Protein AF-A0A5S3YML1-F1 (afdb_monomer_lite)

Organism: NCBI:txid161398

Foldseek 3Di:
DDAPDQDPVRDGDQWDKDKDWDADPPPGIDMDIDIDHDPPRDRCVPDPWDWDWDDDVQKIFIDINNDTPDMDGDDDDDD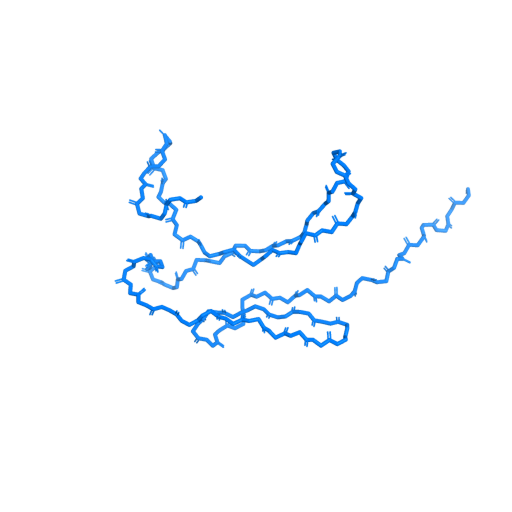DPDD

InterPro domains:
  IPR000757 Beta-glucanase-like, N-terminal domain [PF00722] (6-77)
  IPR000757 Beta-glucanase-like, N-terminal domain [PS51762] (1-83)
  IPR013320 Concanavalin A-like lectin/glucanase domain superfamily [SSF49899] (12-80)

Secondary structure (DSSP, 8-state):
--TTPBPTTS-B--EEEEEEEEESSTTSEEEEEEEEEPGGG--TTSS---EEEEEETTEEEEEETTEEEEEEEPPP-------

Structure (mmCIF, N/CA/C/O backbone):
data_AF-A0A5S3YML1-F1
#
_entry.id   AF-A0A5S3YML1-F1
#
loop_
_atom_site.group_PDB
_atom_site.id
_atom_site.type_symbol
_atom_site.label_atom_id
_atom_site.label_alt_id
_atom_site.label_comp_id
_atom_site.label_asym_id
_atom_site.label_entity_id
_atom_site.label_seq_id
_atom_site.pdbx_PDB_ins_code
_atom_site.Cartn_x
_atom_site.Cartn_y
_atom_site.Cartn_z
_atom_site.occupancy
_atom_site.B_iso_or_equiv
_atom_site.auth_seq_id
_atom_site.auth_comp_id
_atom_site.auth_asym_id
_atom_site.auth_atom_id
_atom_site.pdbx_PDB_model_num
ATOM 1 N N . VAL A 1 1 ? 8.547 9.885 -0.733 1.00 70.31 1 VAL A N 1
ATOM 2 C CA . VAL A 1 1 ? 9.027 8.588 -1.254 1.00 70.31 1 VAL A CA 1
ATOM 3 C C . VAL A 1 1 ? 9.418 8.800 -2.700 1.00 70.31 1 VAL A C 1
ATOM 5 O O . VAL A 1 1 ? 8.584 9.302 -3.442 1.00 70.31 1 VAL A O 1
ATOM 8 N N . ASN A 1 2 ? 10.656 8.475 -3.070 1.00 82.50 2 ASN A N 1
ATOM 9 C CA . ASN A 1 2 ? 11.119 8.538 -4.455 1.00 82.50 2 ASN A CA 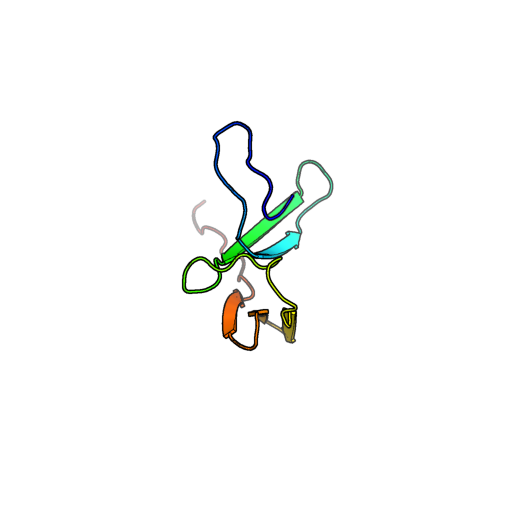1
ATOM 10 C C . ASN A 1 2 ? 11.366 7.105 -4.935 1.00 82.50 2 ASN A C 1
ATOM 12 O O . ASN A 1 2 ? 12.330 6.473 -4.517 1.00 82.50 2 ASN A O 1
ATOM 16 N N . LEU A 1 3 ? 10.470 6.586 -5.773 1.00 88.88 3 LEU A N 1
ATOM 17 C CA . LEU A 1 3 ? 10.613 5.249 -6.350 1.00 88.88 3 LEU A CA 1
ATOM 18 C C . LEU A 1 3 ? 11.773 5.22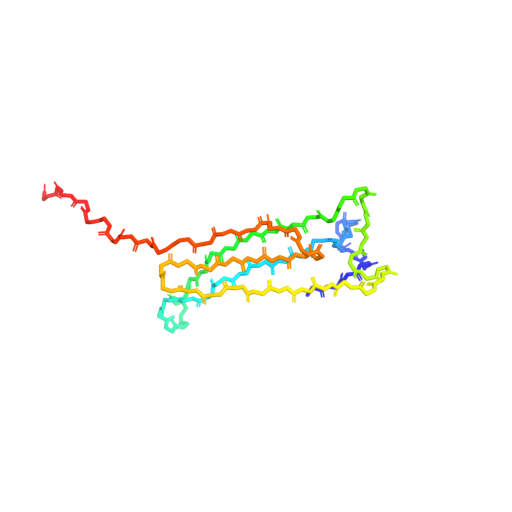5 -7.352 1.00 88.88 3 LEU A C 1
ATOM 20 O O . LEU A 1 3 ? 12.014 6.220 -8.036 1.00 88.88 3 LEU A O 1
ATOM 24 N N . LYS A 1 4 ? 12.480 4.090 -7.436 1.00 85.81 4 LYS A N 1
ATOM 25 C CA . LYS A 1 4 ? 13.655 3.865 -8.311 1.00 85.81 4 LYS A CA 1
ATOM 26 C C . LYS A 1 4 ? 14.880 4.742 -8.042 1.00 85.81 4 LYS A C 1
ATOM 28 O O . LYS A 1 4 ? 15.880 4.620 -8.746 1.00 85.81 4 LYS A O 1
ATOM 33 N N . VAL A 1 5 ? 14.836 5.607 -7.037 1.00 88.00 5 VAL A N 1
ATOM 34 C CA . VAL A 1 5 ? 15.988 6.411 -6.632 1.00 88.00 5 VAL A CA 1
ATOM 35 C C . VAL A 1 5 ? 16.695 5.688 -5.495 1.00 88.00 5 VAL A C 1
ATOM 37 O O . VAL A 1 5 ? 16.050 5.251 -4.543 1.00 88.00 5 VAL A O 1
ATOM 40 N N . ALA A 1 6 ? 18.014 5.547 -5.612 1.00 90.62 6 ALA A N 1
ATOM 41 C CA . ALA A 1 6 ? 18.831 5.013 -4.535 1.00 90.62 6 ALA A CA 1
ATOM 42 C C . ALA A 1 6 ? 18.874 6.011 -3.371 1.00 90.62 6 ALA A C 1
ATOM 44 O O . ALA A 1 6 ? 19.191 7.189 -3.559 1.00 90.62 6 ALA A O 1
ATOM 45 N N . ASN A 1 7 ? 18.555 5.524 -2.178 1.00 87.94 7 ASN A N 1
ATOM 46 C CA . ASN A 1 7 ? 18.749 6.239 -0.928 1.00 87.94 7 ASN A CA 1
ATOM 47 C C . ASN A 1 7 ? 20.248 6.321 -0.588 1.00 87.94 7 ASN A C 1
ATOM 49 O O . ASN A 1 7 ? 21.087 5.682 -1.227 1.00 87.94 7 ASN A O 1
ATOM 53 N N . GLU A 1 8 ? 20.593 7.086 0.450 1.00 91.06 8 GLU A N 1
ATOM 54 C CA . GLU A 1 8 ? 21.983 7.240 0.913 1.00 91.06 8 GLU A CA 1
ATOM 55 C C . GLU A 1 8 ? 22.646 5.904 1.294 1.00 91.06 8 GLU A C 1
ATOM 57 O O . GLU A 1 8 ? 23.857 5.753 1.152 1.00 91.06 8 GLU A O 1
ATOM 62 N N . ASP A 1 9 ? 21.856 4.920 1.731 1.00 91.75 9 ASP A N 1
ATOM 63 C CA . ASP A 1 9 ? 22.312 3.570 2.079 1.00 91.75 9 ASP A CA 1
ATOM 64 C C . ASP A 1 9 ? 22.354 2.599 0.881 1.00 91.75 9 ASP A C 1
ATOM 66 O O . ASP A 1 9 ? 22.669 1.420 1.044 1.00 91.75 9 ASP A O 1
ATOM 70 N N . GLY A 1 10 ? 22.039 3.077 -0.327 1.00 88.19 10 GLY A N 1
ATOM 71 C CA . GLY A 1 10 ? 21.988 2.279 -1.551 1.00 88.19 10 GLY A CA 1
ATOM 72 C C . GLY A 1 10 ? 20.714 1.446 -1.722 1.00 88.19 10 GLY A C 1
ATOM 73 O O . GLY A 1 10 ? 20.571 0.783 -2.751 1.00 88.19 10 GLY A O 1
ATOM 74 N N . SER A 1 11 ? 19.776 1.479 -0.769 1.00 88.06 11 SER A N 1
ATOM 75 C CA . SER A 1 11 ? 18.462 0.856 -0.944 1.00 88.06 11 SER A CA 1
ATOM 76 C C . SER A 1 11 ? 17.639 1.612 -1.989 1.00 88.06 11 SER A C 1
ATOM 78 O O . SER A 1 11 ? 17.723 2.834 -2.104 1.00 88.06 11 SER A O 1
ATOM 80 N N . VAL A 1 12 ? 16.832 0.892 -2.768 1.00 90.06 12 VAL A N 1
ATOM 81 C CA . VAL A 1 12 ? 15.913 1.487 -3.746 1.00 90.06 12 VAL A CA 1
ATOM 82 C C . VAL A 1 12 ? 14.490 1.203 -3.298 1.00 90.06 12 VAL A C 1
ATOM 84 O O . VAL A 1 12 ? 14.096 0.043 -3.167 1.00 90.06 12 VAL A O 1
ATOM 87 N N . GLU A 1 13 ? 13.708 2.261 -3.081 1.00 92.56 13 GLU A N 1
ATOM 88 C CA . GLU A 1 13 ? 12.317 2.098 -2.673 1.00 92.56 13 GLU A CA 1
ATOM 89 C C . GLU A 1 13 ? 11.477 1.514 -3.818 1.00 92.56 13 GLU A C 1
ATOM 91 O O . GLU A 1 13 ? 11.496 1.988 -4.963 1.00 92.56 13 GLU A O 1
ATOM 96 N N . SER A 1 14 ? 10.743 0.460 -3.482 1.00 94.50 14 SER A N 1
ATOM 97 C CA . SER A 1 14 ? 9.890 -0.323 -4.382 1.00 94.50 14 SER A CA 1
ATOM 98 C C . SER A 1 14 ? 8.591 -0.772 -3.705 1.00 94.50 14 SER A C 1
ATOM 100 O O . SER A 1 14 ? 7.798 -1.494 -4.303 1.00 94.50 14 SER A O 1
ATOM 102 N N . ASN A 1 15 ? 8.339 -0.330 -2.472 1.00 94.88 15 ASN A N 1
ATOM 103 C CA . ASN A 1 15 ? 7.116 -0.635 -1.757 1.00 94.88 15 ASN A CA 1
ATOM 104 C C . ASN A 1 15 ? 6.005 0.368 -2.066 1.00 94.88 15 ASN A C 1
ATOM 106 O O . ASN A 1 15 ? 6.205 1.575 -2.213 1.00 94.88 15 ASN A O 1
ATOM 110 N N . VAL A 1 16 ? 4.789 -0.158 -2.048 1.00 95.50 16 VAL A N 1
ATOM 111 C CA . VAL A 1 16 ? 3.544 0.592 -1.914 1.00 95.50 16 VAL A CA 1
ATOM 112 C C . VAL A 1 16 ? 3.157 0.614 -0.437 1.00 95.50 16 VAL A C 1
ATOM 114 O O . VAL A 1 16 ? 3.361 -0.366 0.279 1.00 95.50 16 VAL A O 1
ATOM 117 N N . HIS A 1 17 ? 2.568 1.711 0.039 1.00 96.62 17 HIS A N 1
ATOM 118 C CA . HIS A 1 17 ? 2.157 1.854 1.437 1.00 96.62 17 HIS A CA 1
ATOM 119 C C . HIS A 1 17 ? 0.659 2.140 1.544 1.00 96.62 17 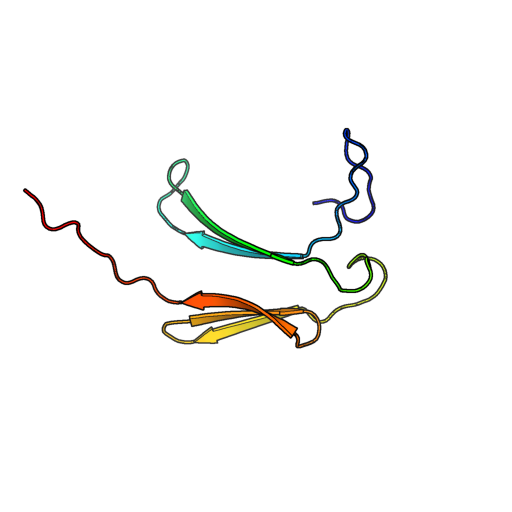HIS A C 1
ATOM 121 O O . HIS A 1 17 ? 0.168 3.129 1.007 1.00 96.62 17 HIS A O 1
ATOM 127 N N . GLY A 1 18 ? -0.065 1.284 2.269 1.00 96.69 18 GLY A N 1
ATOM 128 C CA . GLY A 1 18 ? -1.428 1.570 2.725 1.00 96.69 18 GLY A CA 1
ATOM 129 C C . GLY A 1 18 ? -1.386 2.024 4.177 1.00 96.69 18 GLY A C 1
ATOM 130 O O . GLY A 1 18 ? -0.966 1.243 5.033 1.00 96.69 18 GLY A O 1
ATOM 131 N N . THR A 1 19 ? -1.796 3.263 4.453 1.00 96.00 19 THR A N 1
ATOM 132 C CA . THR A 1 19 ? -1.673 3.878 5.784 1.00 96.00 19 THR A CA 1
ATOM 133 C C . THR A 1 19 ? -2.960 4.594 6.174 1.00 96.00 19 THR A C 1
ATOM 135 O O . THR A 1 19 ? -3.556 5.306 5.368 1.00 96.00 19 THR A O 1
ATOM 138 N N . LEU A 1 20 ? -3.364 4.434 7.431 1.00 94.19 20 LEU A N 1
ATOM 139 C CA . LEU A 1 20 ? -4.416 5.203 8.078 1.00 94.19 20 LEU A CA 1
ATOM 140 C C . LEU A 1 20 ? -3.779 6.147 9.102 1.00 94.19 20 LEU A C 1
ATOM 142 O O . LEU A 1 20 ? -3.045 5.699 9.980 1.00 94.19 20 LEU A O 1
ATOM 146 N N . HIS A 1 21 ? -4.089 7.438 9.010 1.00 93.12 21 HIS A N 1
ATOM 147 C CA . HIS A 1 21 ? -3.662 8.461 9.965 1.00 93.12 21 HIS A CA 1
ATOM 148 C C . HIS A 1 21 ? -4.855 8.900 10.812 1.00 93.12 21 HIS A C 1
ATOM 150 O O . HIS A 1 21 ? -5.931 9.162 10.279 1.00 93.12 21 HIS A O 1
ATOM 156 N N . TYR A 1 22 ? -4.678 8.952 12.128 1.00 91.31 22 TYR A N 1
ATOM 157 C CA . TYR A 1 22 ? -5.744 9.256 13.083 1.00 91.31 22 TYR A CA 1
ATOM 158 C C . TYR A 1 22 ? -5.150 9.728 14.417 1.00 91.31 22 TYR A C 1
ATOM 160 O O . TYR A 1 22 ? -3.949 9.953 14.536 1.00 91.31 22 TYR A O 1
ATOM 168 N N . GLY A 1 23 ? -5.982 9.890 15.443 1.00 90.06 23 GLY A N 1
ATOM 169 C CA . GLY A 1 23 ? -5.551 10.403 16.743 1.00 90.06 23 GLY A CA 1
ATOM 170 C C . GLY A 1 23 ? -5.766 11.907 16.869 1.00 90.06 23 GLY A C 1
ATOM 171 O O . GLY A 1 23 ? -6.674 12.458 16.253 1.00 90.06 23 GLY A O 1
ATOM 172 N N . ARG A 1 24 ? -4.985 12.549 17.741 1.00 92.31 24 ARG A N 1
ATOM 173 C CA . ARG A 1 24 ? -5.110 13.983 18.042 1.00 92.31 24 ARG A CA 1
ATOM 174 C C . ARG A 1 24 ? -4.247 14.812 17.095 1.00 92.31 24 ARG A C 1
ATOM 176 O O . ARG A 1 24 ? -3.460 14.265 16.330 1.00 92.31 24 ARG A O 1
ATOM 183 N N . ASP A 1 25 ? -4.364 16.129 17.199 1.00 93.75 25 ASP A N 1
ATOM 184 C CA . ASP A 1 25 ? -3.465 17.046 16.508 1.00 93.75 25 ASP A CA 1
ATOM 185 C C . ASP A 1 25 ? -2.002 16.799 16.889 1.00 93.75 25 ASP A C 1
ATOM 187 O O . ASP A 1 25 ? -1.679 16.241 17.948 1.00 93.75 25 ASP A O 1
ATOM 191 N N . TRP A 1 26 ? -1.115 17.258 16.011 1.00 89.44 26 TRP A N 1
ATOM 192 C CA . TRP A 1 26 ? 0.324 17.267 16.232 1.00 89.44 26 TRP A CA 1
ATOM 193 C C . TRP A 1 26 ? 0.690 17.743 17.657 1.00 89.44 26 TRP A C 1
ATOM 195 O O . TRP A 1 26 ? 0.137 18.741 18.127 1.00 89.44 26 TRP A O 1
ATOM 205 N N . PRO A 1 27 ? 1.634 17.080 18.357 1.00 91.38 27 PRO A N 1
ATOM 206 C CA . PRO A 1 27 ? 2.436 15.924 17.933 1.00 91.38 27 PRO A CA 1
ATOM 207 C C . PRO A 1 27 ? 1.801 14.561 18.268 1.00 91.38 27 PRO A C 1
ATOM 209 O O . PRO A 1 27 ? 2.475 13.538 18.226 1.00 91.38 27 PRO A O 1
ATOM 212 N N . ASN A 1 28 ? 0.523 14.534 18.652 1.00 92.38 28 ASN A N 1
ATOM 213 C CA . ASN A 1 28 ? -0.148 13.352 19.202 1.00 92.38 28 ASN A CA 1
ATOM 214 C C . ASN A 1 28 ? -0.974 12.580 18.157 1.00 92.38 28 ASN A C 1
ATOM 216 O O . ASN A 1 28 ? -1.855 11.787 18.513 1.00 92.38 28 ASN A O 1
ATOM 220 N N . ASN A 1 29 ? -0.724 12.826 16.873 1.00 92.31 29 ASN A N 1
ATOM 221 C CA . ASN A 1 29 ? -1.267 12.021 15.792 1.00 92.31 29 ASN A CA 1
ATOM 222 C C . ASN A 1 29 ? -0.563 10.658 15.763 1.00 92.31 29 ASN A C 1
ATOM 224 O O . ASN A 1 29 ? 0.622 10.532 16.064 1.00 92.31 29 ASN A O 1
ATOM 228 N N . VAL A 1 30 ? -1.300 9.628 15.377 1.00 92.19 30 VAL A N 1
ATOM 229 C CA . VAL A 1 30 ? -0.821 8.252 15.254 1.00 92.19 30 VAL A CA 1
ATOM 230 C C . VAL A 1 30 ? -1.177 7.710 13.875 1.00 92.19 30 VAL A C 1
ATOM 232 O O . VAL A 1 30 ? -1.976 8.294 13.138 1.00 92.19 30 VAL A O 1
ATOM 235 N N . HIS A 1 31 ? -0.572 6.590 13.502 1.00 92.81 31 HIS A N 1
ATOM 236 C CA . HIS A 1 31 ? -0.911 5.908 12.264 1.00 92.81 31 HIS A CA 1
ATOM 237 C C . HIS A 1 31 ? -0.745 4.397 12.399 1.00 92.81 31 HIS A C 1
ATOM 239 O O . HIS A 1 31 ? 0.072 3.910 13.181 1.00 92.81 31 HIS A O 1
ATOM 245 N N . THR A 1 32 ? -1.485 3.660 11.580 1.00 93.56 32 THR A N 1
ATOM 246 C CA . THR A 1 32 ? -1.226 2.248 11.285 1.00 93.56 32 THR A CA 1
ATOM 247 C C . THR A 1 32 ? -1.110 2.080 9.786 1.00 93.56 32 THR A C 1
ATOM 249 O O . THR A 1 32 ? -1.708 2.825 9.015 1.00 93.56 32 THR A O 1
ATOM 252 N N . GLY A 1 33 ? -0.316 1.115 9.345 1.00 94.44 33 GLY A N 1
ATOM 253 C CA . GLY A 1 33 ? -0.163 0.865 7.925 1.00 94.44 33 GLY A CA 1
ATOM 254 C C . GLY A 1 33 ? 0.673 -0.363 7.643 1.00 94.44 33 GLY A C 1
ATOM 255 O O . GLY A 1 33 ? 1.240 -0.976 8.550 1.00 94.44 33 GLY A O 1
ATOM 256 N N . LYS A 1 34 ? 0.733 -0.718 6.364 1.00 96.75 34 LYS A N 1
ATOM 257 C CA . LYS A 1 34 ? 1.503 -1.852 5.870 1.00 96.75 34 LYS A CA 1
ATOM 258 C C . LYS A 1 34 ? 2.150 -1.499 4.536 1.00 96.75 34 LYS A C 1
ATOM 260 O O . LYS A 1 34 ? 1.495 -0.955 3.647 1.00 96.75 34 LYS A O 1
ATOM 265 N N . ALA A 1 35 ? 3.436 -1.819 4.433 1.00 96.38 35 ALA A N 1
ATOM 266 C CA . ALA A 1 35 ? 4.176 -1.793 3.182 1.00 96.38 35 ALA A CA 1
ATOM 267 C C . ALA A 1 35 ? 3.927 -3.088 2.394 1.00 96.38 35 ALA A C 1
ATOM 269 O O . ALA A 1 35 ? 3.725 -4.156 2.985 1.00 96.38 35 ALA A O 1
ATOM 270 N N . TYR A 1 36 ? 3.952 -2.991 1.073 1.00 96.69 36 TYR A N 1
ATOM 271 C CA . TYR A 1 36 ? 3.820 -4.114 0.160 1.00 96.69 36 TYR A CA 1
ATOM 272 C C . TYR A 1 36 ? 4.790 -3.959 -1.007 1.00 96.69 36 TYR A C 1
ATOM 274 O O . TYR A 1 36 ? 4.722 -2.970 -1.735 1.00 96.69 36 TYR A O 1
ATOM 282 N N . ALA A 1 37 ? 5.664 -4.947 -1.180 1.00 96.06 37 ALA A N 1
ATOM 283 C CA . ALA A 1 37 ? 6.498 -5.080 -2.363 1.00 96.06 37 ALA A CA 1
ATOM 284 C C . ALA A 1 37 ? 5.722 -5.846 -3.436 1.00 96.06 37 ALA A C 1
ATOM 286 O O . ALA A 1 37 ? 5.104 -6.873 -3.138 1.00 96.06 37 ALA A O 1
ATOM 287 N N . LEU A 1 38 ? 5.770 -5.359 -4.676 1.00 95.00 38 LEU A N 1
ATOM 288 C CA . LEU A 1 38 ? 5.239 -6.113 -5.805 1.00 95.00 38 LEU A CA 1
ATOM 289 C C . LEU A 1 38 ? 6.033 -7.424 -5.989 1.00 95.00 38 LEU A C 1
ATOM 291 O O . LEU A 1 38 ? 7.220 -7.479 -5.643 1.00 95.00 38 LEU A O 1
ATOM 295 N N . PRO A 1 39 ? 5.400 -8.491 -6.512 1.00 93.50 39 PRO A N 1
ATOM 296 C CA . PRO A 1 39 ? 6.080 -9.751 -6.793 1.00 93.50 39 PRO A CA 1
ATOM 297 C C . PRO A 1 39 ? 7.284 -9.572 -7.724 1.00 93.50 39 PRO A C 1
ATOM 299 O O . PRO A 1 39 ? 7.373 -8.603 -8.475 1.00 93.50 39 PRO A O 1
ATOM 302 N N . ASP A 1 40 ? 8.215 -10.524 -7.660 1.00 92.38 40 ASP A N 1
ATOM 303 C CA . ASP A 1 40 ? 9.372 -10.622 -8.562 1.00 92.38 40 ASP A CA 1
ATOM 304 C C . ASP A 1 40 ? 10.309 -9.398 -8.576 1.00 92.38 40 ASP A C 1
ATOM 306 O O . ASP A 1 40 ? 11.126 -9.237 -9.480 1.00 92.38 40 ASP A O 1
ATOM 310 N N . GLY A 1 41 ? 10.235 -8.545 -7.548 1.00 88.88 41 GLY A N 1
ATOM 311 C CA . GLY A 1 41 ? 11.086 -7.361 -7.421 1.00 88.88 41 GLY A CA 1
ATOM 312 C C . GLY A 1 41 ? 10.714 -6.224 -8.375 1.00 88.88 41 GLY A C 1
ATOM 313 O O . GLY A 1 41 ? 11.529 -5.325 -8.583 1.00 88.88 41 GLY A O 1
ATOM 314 N N . VAL A 1 42 ? 9.505 -6.255 -8.945 1.00 93.12 42 VAL A N 1
ATOM 315 C CA . VAL A 1 42 ? 8.982 -5.176 -9.790 1.00 93.12 42 VAL A CA 1
ATOM 316 C C . VAL A 1 42 ? 8.926 -3.877 -8.991 1.00 93.12 42 VAL A C 1
ATOM 318 O O . VAL A 1 42 ? 8.470 -3.849 -7.845 1.00 93.12 42 VAL A O 1
ATOM 321 N N . ASN A 1 43 ? 9.367 -2.777 -9.598 1.00 94.69 43 ASN A N 1
ATOM 322 C CA . ASN A 1 43 ? 9.165 -1.466 -9.012 1.00 94.69 43 ASN A CA 1
ATOM 323 C C . ASN A 1 43 ? 7.798 -0.912 -9.458 1.00 94.69 43 ASN A C 1
ATOM 325 O O . ASN A 1 43 ? 7.519 -0.917 -10.654 1.00 94.69 43 ASN A O 1
ATOM 329 N N . PRO A 1 44 ? 6.974 -0.334 -8.564 1.00 95.19 44 PRO A N 1
ATOM 330 C CA . PRO A 1 44 ? 5.685 0.257 -8.942 1.00 95.19 44 PRO A CA 1
ATOM 331 C C . PRO A 1 44 ? 5.773 1.411 -9.955 1.00 95.19 44 PRO A C 1
ATOM 333 O O . PRO A 1 44 ? 4.751 1.893 -10.428 1.00 95.19 44 PRO A O 1
ATOM 336 N N . ALA A 1 45 ? 6.980 1.906 -10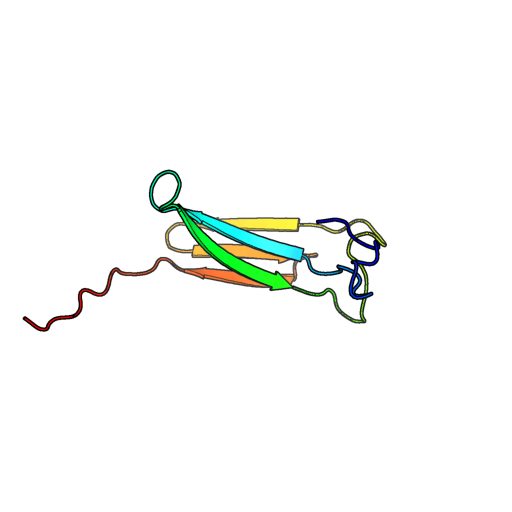.247 1.00 94.88 45 ALA A N 1
ATOM 337 C CA . ALA A 1 45 ? 7.242 2.891 -11.291 1.00 94.88 45 ALA A CA 1
ATOM 338 C C . ALA A 1 45 ? 7.664 2.272 -12.642 1.00 94.88 45 ALA A C 1
ATOM 340 O O . ALA A 1 45 ? 8.101 3.008 -13.530 1.00 94.88 45 ALA A O 1
ATOM 341 N N . ASP A 1 46 ? 7.668 0.944 -12.791 1.00 94.06 46 ASP A N 1
ATOM 342 C CA . ASP A 1 46 ? 7.952 0.253 -14.060 1.00 94.06 46 ASP A CA 1
ATOM 343 C C . ASP A 1 46 ? 6.757 0.267 -15.019 1.00 94.06 46 ASP A C 1
ATOM 345 O O . ASP A 1 46 ? 6.966 0.351 -16.228 1.00 94.06 46 ASP A O 1
ATOM 349 N N . ASP A 1 47 ? 5.531 0.249 -14.497 1.00 95.50 47 ASP A N 1
ATOM 350 C CA . ASP A 1 47 ? 4.302 0.286 -15.290 1.00 95.50 47 ASP A CA 1
ATOM 351 C C . ASP A 1 47 ? 3.168 0.976 -14.510 1.00 95.50 47 ASP A C 1
ATOM 353 O O . ASP A 1 47 ? 3.317 1.368 -13.349 1.00 95.50 47 ASP A O 1
ATOM 357 N N . PHE A 1 48 ? 2.018 1.156 -15.153 1.00 96.62 48 PHE A N 1
ATOM 358 C CA . PHE A 1 48 ? 0.795 1.563 -14.482 1.00 96.62 48 PHE A CA 1
ATOM 359 C C . PHE A 1 48 ? 0.213 0.408 -13.665 1.00 96.62 48 PHE A C 1
ATOM 361 O O . PHE A 1 48 ? 0.080 -0.715 -14.142 1.00 96.62 48 PHE A O 1
ATOM 368 N N . HIS A 1 49 ? -0.231 0.735 -12.454 1.00 96.69 49 HIS A N 1
ATOM 369 C CA . HIS A 1 49 ? -0.887 -0.191 -11.537 1.00 96.69 49 HIS A CA 1
ATOM 370 C C . HIS A 1 49 ? -2.239 0.368 -11.095 1.00 96.69 49 HIS A C 1
ATOM 372 O O . HIS A 1 49 ? -2.439 1.586 -11.028 1.00 96.69 49 HIS A O 1
ATOM 378 N N . THR A 1 50 ? -3.170 -0.522 -10.759 1.00 98.31 50 THR A N 1
ATOM 379 C CA . THR A 1 50 ? -4.472 -0.138 -10.206 1.00 98.31 50 THR A CA 1
ATOM 380 C C . THR A 1 50 ? -4.429 -0.202 -8.689 1.00 98.31 50 THR A C 1
ATOM 382 O O . THR A 1 50 ? -4.338 -1.275 -8.099 1.0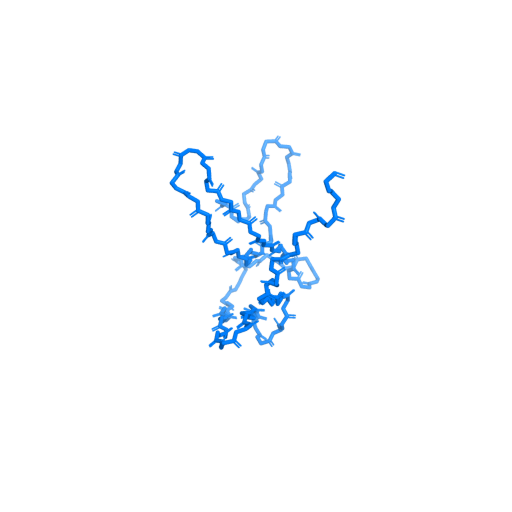0 98.31 50 THR A O 1
ATOM 385 N N . TYR A 1 51 ? -4.554 0.955 -8.048 1.00 97.88 51 TYR A N 1
ATOM 386 C CA . TYR A 1 51 ? -4.609 1.077 -6.596 1.00 97.88 51 TYR A CA 1
ATOM 387 C C . TYR A 1 51 ? -6.055 1.267 -6.161 1.00 97.88 51 TYR A C 1
ATOM 389 O O . TYR A 1 51 ? -6.743 2.150 -6.674 1.00 97.88 51 TYR A O 1
ATOM 397 N N . ALA A 1 52 ? -6.516 0.465 -5.204 1.00 98.50 52 ALA A N 1
ATOM 398 C CA . ALA A 1 52 ? -7.878 0.576 -4.700 1.00 98.50 52 ALA A CA 1
ATOM 399 C C . ALA A 1 52 ? -7.928 0.530 -3.176 1.00 98.50 52 ALA A C 1
ATOM 401 O O . ALA A 1 52 ? -7.140 -0.153 -2.517 1.00 98.50 52 ALA A O 1
ATOM 402 N N . VAL A 1 53 ? -8.903 1.253 -2.631 1.00 98.25 53 VAL A N 1
ATOM 403 C CA . VAL A 1 53 ? -9.308 1.171 -1.232 1.00 98.25 53 VAL A CA 1
ATOM 404 C C . VAL A 1 53 ? -10.794 0.862 -1.202 1.00 98.25 53 VAL A C 1
ATOM 406 O O . VAL A 1 53 ? -11.590 1.591 -1.789 1.00 98.25 53 VAL A O 1
ATOM 409 N N . GLU A 1 54 ? -11.162 -0.202 -0.500 1.00 98.38 54 GLU A N 1
ATOM 410 C CA . GLU A 1 54 ? -12.553 -0.484 -0.160 1.00 98.38 54 GLU A CA 1
ATOM 411 C C . GLU A 1 54 ? -12.769 -0.162 1.312 1.00 98.38 54 GLU A C 1
ATOM 413 O O . GLU A 1 54 ? -12.009 -0.607 2.177 1.00 98.38 54 GLU A O 1
ATOM 418 N N . TRP A 1 55 ? -13.813 0.608 1.600 1.00 97.06 55 TRP A N 1
ATOM 419 C CA . TRP A 1 55 ? -14.142 1.024 2.953 1.00 97.06 55 TRP A CA 1
ATOM 420 C C . TRP A 1 55 ? -15.609 0.737 3.243 1.00 97.06 55 TRP A C 1
ATOM 422 O O . TRP A 1 55 ? -16.504 1.185 2.529 1.00 97.06 55 TRP A O 1
ATOM 432 N N . GLN A 1 56 ? -15.829 -0.013 4.316 1.00 97.25 56 GLN A N 1
ATOM 433 C CA . GLN A 1 56 ? -17.130 -0.274 4.910 1.00 97.25 56 GLN A CA 1
ATOM 434 C C . GLN A 1 56 ? -17.064 -0.062 6.424 1.00 97.25 56 GLN A C 1
ATOM 436 O O . GLN A 1 56 ? -15.989 0.079 7.015 1.00 97.25 56 GLN A O 1
ATOM 441 N N . GLU A 1 57 ? -18.221 -0.040 7.075 1.00 95.69 57 GLU A N 1
ATOM 442 C CA . GLU A 1 57 ? -18.260 0.002 8.532 1.00 95.69 57 GLU A CA 1
ATOM 443 C C . GLU A 1 57 ? -17.460 -1.174 9.118 1.00 95.69 57 GLU A C 1
ATOM 445 O O . GLU A 1 57 ? -17.609 -2.323 8.702 1.00 95.69 57 GLU A O 1
ATOM 450 N N . GLY A 1 58 ? -16.552 -0.869 10.046 1.00 94.69 58 GLY A N 1
ATOM 451 C CA . GLY A 1 58 ? -15.715 -1.868 10.704 1.00 94.69 58 GLY A CA 1
ATOM 452 C C . GLY A 1 58 ? -14.454 -2.307 9.947 1.00 94.69 58 GLY A C 1
ATOM 453 O O . GLY A 1 58 ? -13.620 -2.984 10.550 1.00 94.69 58 GLY A O 1
ATOM 454 N N . GLU A 1 59 ? -14.261 -1.949 8.670 1.00 96.31 59 GLU A N 1
ATOM 455 C CA . GLU A 1 59 ? -13.135 -2.471 7.878 1.00 96.31 59 GLU A CA 1
ATOM 456 C C . GLU A 1 59 ? -12.703 -1.565 6.709 1.00 96.31 59 GLU A C 1
ATOM 458 O O . GLU A 1 59 ? -13.520 -1.078 5.928 1.00 96.31 59 GLU A O 1
ATOM 463 N N . ILE A 1 60 ? -11.387 -1.406 6.548 1.00 97.62 60 ILE A N 1
ATOM 464 C CA . ILE A 1 60 ? -10.742 -0.783 5.384 1.00 97.62 60 ILE A CA 1
ATOM 465 C C . ILE A 1 60 ? -9.784 -1.798 4.758 1.00 97.62 60 ILE A C 1
ATOM 467 O O . ILE A 1 60 ? -9.005 -2.438 5.468 1.00 97.62 60 ILE A O 1
ATOM 471 N N . ARG A 1 61 ? -9.829 -1.950 3.434 1.00 98.25 61 ARG A N 1
ATOM 472 C CA . ARG A 1 61 ? -9.029 -2.903 2.653 1.00 98.25 61 ARG A CA 1
ATOM 473 C C . ARG A 1 61 ? -8.261 -2.172 1.555 1.00 98.25 61 ARG A C 1
ATOM 475 O O . ARG A 1 61 ? -8.849 -1.358 0.850 1.00 98.25 61 ARG A O 1
ATOM 482 N N . TRP A 1 62 ? -6.973 -2.473 1.401 1.00 98.62 62 TRP A N 1
ATOM 483 C CA . TRP A 1 62 ? -6.116 -1.902 0.357 1.00 98.62 62 TRP A CA 1
ATOM 484 C C . TRP A 1 62 ? -5.697 -2.959 -0.653 1.00 98.62 62 TRP A C 1
ATOM 486 O O . TRP A 1 62 ? -5.310 -4.071 -0.277 1.00 98.62 62 TRP A O 1
ATOM 496 N N . TYR A 1 63 ? -5.702 -2.561 -1.920 1.00 98.56 63 TYR A N 1
ATOM 497 C CA . TYR A 1 63 ? -5.373 -3.420 -3.043 1.00 98.56 63 TYR A CA 1
ATOM 498 C C . TYR A 1 63 ? -4.364 -2.761 -3.980 1.00 98.56 63 TYR A C 1
ATOM 500 O O . TYR A 1 63 ? -4.404 -1.545 -4.189 1.00 98.56 63 TYR A O 1
ATOM 508 N N . VAL A 1 64 ? -3.515 -3.589 -4.586 1.00 98.19 64 VAL A N 1
ATOM 509 C CA . VAL A 1 64 ? -2.741 -3.250 -5.789 1.00 98.19 64 VAL A CA 1
ATOM 510 C C . VAL A 1 64 ? -3.020 -4.331 -6.823 1.00 98.19 64 VAL A C 1
ATOM 512 O O . VAL A 1 64 ? -2.916 -5.511 -6.503 1.00 98.19 64 VAL A O 1
ATOM 515 N N . ASP A 1 65 ? -3.452 -3.944 -8.020 1.00 97.38 65 ASP A N 1
ATOM 516 C CA . ASP A 1 65 ? -3.807 -4.848 -9.125 1.00 97.38 65 ASP A CA 1
ATOM 517 C C . ASP A 1 65 ? -4.812 -5.940 -8.719 1.00 97.38 65 ASP A C 1
ATOM 519 O O . ASP A 1 65 ? -4.723 -7.103 -9.108 1.00 97.38 65 ASP A O 1
ATOM 523 N N . GLY A 1 66 ? -5.776 -5.563 -7.873 1.00 97.94 66 GLY A N 1
ATOM 524 C CA . GLY A 1 66 ? -6.788 -6.471 -7.327 1.00 97.94 66 GLY A CA 1
ATOM 525 C C . GLY A 1 66 ? -6.296 -7.387 -6.198 1.00 97.94 66 GLY A C 1
ATOM 526 O O . GLY A 1 66 ? -7.110 -8.077 -5.586 1.00 97.94 66 GLY A O 1
ATOM 527 N N . TYR A 1 67 ? -5.005 -7.375 -5.855 1.00 98.00 67 TYR A N 1
ATOM 528 C CA . TYR A 1 67 ? -4.463 -8.142 -4.736 1.00 98.00 67 TYR A CA 1
ATOM 529 C C . TYR A 1 67 ? -4.648 -7.409 -3.402 1.00 98.00 67 TYR A C 1
ATOM 531 O O . TYR A 1 67 ? -4.087 -6.333 -3.192 1.00 98.00 67 TYR A O 1
ATOM 539 N N . LEU A 1 68 ? -5.403 -8.015 -2.479 1.00 98.12 68 LEU A N 1
ATOM 540 C CA . LEU A 1 68 ? -5.618 -7.515 -1.117 1.00 98.12 68 LEU A CA 1
ATOM 541 C C . LEU A 1 68 ? -4.344 -7.666 -0.277 1.00 98.12 68 LEU A C 1
ATOM 543 O O . LEU A 1 68 ? -4.065 -8.745 0.245 1.00 98.12 68 LEU A O 1
ATOM 547 N N . TYR A 1 69 ? -3.588 -6.585 -0.088 1.00 97.88 69 TYR A N 1
ATOM 548 C CA . TYR A 1 69 ? -2.332 -6.647 0.670 1.00 97.88 69 TYR A CA 1
ATOM 549 C C . TYR A 1 69 ? -2.469 -6.199 2.132 1.00 97.88 69 TYR A C 1
ATOM 551 O O . TYR A 1 69 ? -1.648 -6.592 2.976 1.00 97.88 69 TYR A O 1
ATOM 559 N N . ALA A 1 70 ? -3.493 -5.404 2.458 1.00 97.88 70 ALA A N 1
ATOM 560 C CA . ALA A 1 70 ? -3.737 -4.927 3.816 1.00 97.88 70 ALA A CA 1
ATOM 561 C C . ALA A 1 70 ? -5.229 -4.832 4.152 1.00 97.88 70 ALA A C 1
ATOM 563 O O . ALA A 1 70 ? -6.060 -4.454 3.330 1.00 97.88 70 ALA A O 1
ATOM 564 N N . THR A 1 71 ? -5.558 -5.138 5.404 1.00 97.12 71 THR A N 1
ATOM 565 C CA . THR A 1 71 ? -6.891 -4.955 5.978 1.00 97.12 71 THR A CA 1
ATOM 566 C C . THR A 1 71 ? -6.737 -4.366 7.369 1.00 97.12 71 THR A C 1
ATOM 568 O O . THR A 1 71 ? -6.036 -4.931 8.207 1.00 97.12 71 THR A O 1
ATOM 571 N N . GLN A 1 72 ? -7.396 -3.240 7.615 1.00 95.31 72 GLN A N 1
ATOM 572 C CA . GLN A 1 72 ? -7.506 -2.624 8.927 1.00 95.31 72 GLN A CA 1
ATOM 573 C C . GLN A 1 72 ? -8.941 -2.802 9.400 1.00 95.31 72 GLN A C 1
ATOM 575 O O . GLN A 1 72 ? -9.867 -2.228 8.832 1.00 95.31 72 GLN A O 1
ATOM 580 N N . ARG A 1 73 ? -9.120 -3.594 10.454 1.00 93.81 73 ARG A N 1
ATOM 581 C CA . ARG A 1 73 ? -10.408 -3.712 11.134 1.00 93.81 73 ARG A CA 1
ATOM 582 C C . ARG A 1 73 ? -10.516 -2.677 12.236 1.00 93.81 73 ARG A C 1
ATOM 584 O O . ARG A 1 73 ? -9.500 -2.247 12.796 1.00 93.81 73 ARG A O 1
ATOM 591 N N . GLN A 1 74 ? -11.749 -2.295 12.536 1.00 89.81 74 GLN A N 1
ATOM 592 C CA . GLN A 1 74 ? -12.074 -1.503 13.706 1.00 89.81 74 GLN A CA 1
ATOM 593 C C . GLN A 1 74 ? -11.485 -2.181 14.940 1.00 89.81 74 GLN A C 1
ATOM 595 O O . GLN A 1 74 ? -11.667 -3.377 15.170 1.00 89.81 74 GLN A O 1
ATOM 600 N N . SER A 1 75 ? -10.743 -1.409 15.722 1.00 77.81 75 SER A N 1
ATOM 601 C CA . SER A 1 75 ? -10.332 -1.827 17.047 1.00 77.81 75 SER A CA 1
ATOM 602 C C . SER A 1 75 ? -11.461 -1.534 18.029 1.00 77.81 75 SER A C 1
ATOM 604 O O . SER A 1 75 ? -12.002 -0.430 18.075 1.00 77.81 75 SER A O 1
ATOM 606 N N . GLU A 1 76 ? -11.800 -2.516 18.856 1.00 66.62 76 GLU A N 1
ATOM 607 C CA . GLU A 1 76 ? -12.484 -2.237 20.114 1.00 66.62 76 GLU A CA 1
ATOM 608 C C . GLU A 1 76 ? -11.448 -1.709 21.107 1.00 66.62 76 GLU A C 1
ATOM 610 O O . GLU A 1 76 ? -10.371 -2.294 21.276 1.00 66.62 76 GLU A O 1
ATOM 615 N N . VAL A 1 77 ? -11.754 -0.598 21.776 1.00 59.44 77 VAL A N 1
ATOM 616 C CA . VAL A 1 77 ? -10.909 -0.105 22.866 1.00 59.44 77 VAL A CA 1
ATOM 617 C C . VAL A 1 77 ? -10.973 -1.120 24.006 1.00 59.44 77 VAL A C 1
ATOM 619 O O . VAL A 1 77 ? -11.987 -1.242 24.689 1.00 59.44 77 VAL A O 1
ATOM 622 N N . ARG A 1 78 ? -9.878 -1.852 24.236 1.00 51.16 78 ARG A N 1
ATOM 623 C CA . ARG A 1 78 ? -9.718 -2.674 25.439 1.00 51.16 78 ARG A CA 1
ATOM 624 C C . ARG A 1 78 ? -9.187 -1.801 26.569 1.00 51.16 78 ARG A C 1
ATOM 626 O O . ARG A 1 78 ? -8.020 -1.418 26.563 1.00 51.16 78 ARG A O 1
ATOM 633 N N . TYR A 1 79 ? -10.030 -1.505 27.552 1.00 57.22 79 TYR A N 1
ATOM 634 C CA . TYR A 1 79 ? -9.570 -0.948 28.821 1.00 57.22 79 TYR A CA 1
ATOM 635 C C . TYR A 1 79 ? -8.923 -2.073 29.639 1.00 57.22 79 TYR A C 1
ATOM 637 O O . TYR A 1 79 ? -9.556 -3.096 29.897 1.00 57.22 79 TYR A O 1
ATOM 645 N N . ASN A 1 80 ? -7.659 -1.909 30.039 1.00 49.88 80 ASN A N 1
ATOM 646 C CA . ASN A 1 80 ? -7.029 -2.819 30.995 1.00 49.88 80 ASN A CA 1
ATOM 647 C C . ASN A 1 80 ? -7.799 -2.742 32.323 1.00 49.88 80 ASN A C 1
ATOM 649 O O . ASN A 1 80 ? -7.800 -1.709 32.987 1.00 49.88 80 ASN A O 1
ATOM 653 N N . SER A 1 81 ? -8.458 -3.832 32.714 1.00 50.25 81 SER A N 1
ATOM 654 C CA . SER A 1 81 ? -9.256 -3.922 33.939 1.00 50.25 81 SER A CA 1
ATOM 655 C C . SER A 1 81 ? -8.400 -4.269 35.163 1.00 50.25 81 SER A C 1
ATOM 657 O O . SER A 1 81 ? -8.634 -5.286 35.819 1.00 50.25 81 SER A O 1
ATOM 659 N N . LYS A 1 82 ? -7.391 -3.451 35.474 1.00 41.97 82 LYS A N 1
ATOM 660 C CA . LYS A 1 82 ? -6.746 -3.480 36.793 1.00 41.97 82 LYS A CA 1
ATOM 661 C C . LYS A 1 82 ? -6.530 -2.058 37.303 1.00 41.97 82 LYS A C 1
ATOM 663 O O . LYS A 1 82 ? -5.701 -1.328 36.766 1.00 41.97 82 LYS A O 1
ATOM 668 N N . GLN A 1 83 ? -7.355 -1.713 38.294 1.00 42.16 83 GLN A N 1
ATOM 669 C CA . GLN A 1 83 ? -7.030 -0.754 39.350 1.00 42.16 83 GLN A CA 1
ATOM 670 C C . GLN A 1 83 ? -5.832 -1.257 40.158 1.00 42.16 83 GLN A C 1
ATOM 672 O O . GLN A 1 83 ? -5.667 -2.500 40.234 1.00 42.16 83 GLN A O 1
#

Radius of gyration: 16.61 Å; chains: 1; bounding box: 41×28×55 Å

pLDDT: mean 89.67, std 13.24, range [41.97, 98.62]

Sequence (83 aa):
VNLKVANEDGSVESNVHGTLHYGRDWPNNVHTGKAYALPDGVNPADDFHTYAVEWQEGEIRWYVDGYLYATQRQSEVRYNSKQ